Protein AF-A0A7W5B2L2-F1 (afdb_monomer_lite)

Secondary structure (DSSP, 8-state):
----TT--S--HHHHHHHHHHHHHTTS-HHHHHHHHHHHHHHHHHHHHHHHHHTT-HHHHHHHHHHHHHHHHHHHT-HHHHHHHHHHHHTT-

Radius of gyration: 14.41 Å; chains: 1; bounding box: 32×20×44 Å

Foldseek 3Di:
DDPPPDPPVDFLVNQLLVQLLVVVVPDDLVVSNVRSVVVSVVVLVVVLVVCVVVVNVVVNVVSVVSVVVVVVVCVVPVVVVSVVSVVVSVVD

Structure (mmCIF, N/CA/C/O backbone):
data_AF-A0A7W5B2L2-F1
#
_entry.id   AF-A0A7W5B2L2-F1
#
loop_
_atom_site.group_PDB
_atom_site.id
_atom_site.type_symbol
_atom_site.label_atom_id
_atom_site.label_alt_id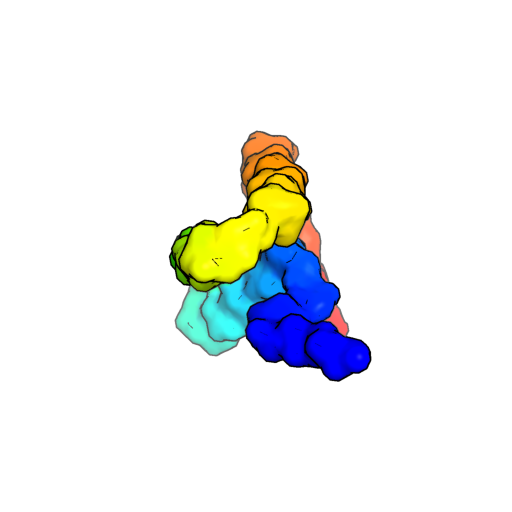
_atom_site.label_comp_id
_atom_site.label_asym_id
_atom_site.label_entity_id
_atom_site.label_seq_id
_atom_site.pdbx_PDB_ins_code
_atom_site.Cartn_x
_atom_site.Cartn_y
_atom_site.Cartn_z
_atom_site.occupancy
_atom_site.B_iso_or_equiv
_atom_site.auth_seq_id
_atom_site.auth_comp_id
_atom_site.auth_asym_id
_atom_site.auth_atom_id
_atom_site.pdbx_PDB_model_num
ATOM 1 N N . MET A 1 1 ? 0.442 1.753 30.793 1.00 32.59 1 MET A N 1
ATOM 2 C CA . MET A 1 1 ? 0.932 1.930 29.411 1.00 32.59 1 MET A CA 1
ATOM 3 C C . MET A 1 1 ? 0.745 0.609 28.699 1.00 32.59 1 MET A C 1
ATOM 5 O O . MET A 1 1 ? 1.424 -0.342 29.053 1.00 32.59 1 MET A O 1
ATOM 9 N N . VAL A 1 2 ? -0.217 0.521 27.785 1.00 30.80 2 VAL A N 1
ATOM 10 C CA . VAL A 1 2 ? -0.389 -0.662 26.936 1.00 30.80 2 VAL A CA 1
ATOM 11 C C . VAL A 1 2 ? 0.334 -0.337 25.637 1.00 30.80 2 VAL A C 1
ATOM 13 O O . VAL A 1 2 ? -0.097 0.538 24.893 1.00 30.80 2 VAL A O 1
ATOM 16 N N . THR A 1 3 ? 1.482 -0.963 25.404 1.00 34.47 3 THR A N 1
ATOM 17 C CA . THR A 1 3 ? 2.135 -0.927 24.094 1.00 34.47 3 THR A CA 1
ATOM 18 C C . THR A 1 3 ? 1.316 -1.809 23.167 1.00 34.47 3 THR A C 1
ATOM 20 O O . THR A 1 3 ? 1.385 -3.036 23.262 1.00 34.47 3 THR A O 1
ATOM 23 N N . ALA A 1 4 ? 0.496 -1.174 22.328 1.00 39.50 4 ALA A N 1
ATOM 24 C CA . ALA A 1 4 ? -0.246 -1.836 21.268 1.00 39.50 4 ALA A CA 1
ATOM 25 C C . ALA A 1 4 ? 0.765 -2.508 20.333 1.00 39.50 4 ALA A C 1
ATOM 27 O O . ALA A 1 4 ? 1.510 -1.862 19.598 1.00 39.50 4 ALA A O 1
ATOM 28 N N . THR A 1 5 ? 0.851 -3.821 20.454 1.00 48.88 5 THR A N 1
ATOM 29 C CA . THR A 1 5 ? 1.689 -4.684 19.638 1.00 48.88 5 THR A CA 1
ATOM 30 C C . THR A 1 5 ? 1.044 -4.762 18.258 1.00 48.88 5 THR A C 1
ATOM 32 O O . THR A 1 5 ? -0.079 -5.231 18.131 1.00 48.88 5 THR A O 1
ATOM 35 N N . GLY A 1 6 ? 1.740 -4.284 17.222 1.00 41.81 6 GLY A N 1
ATOM 36 C CA . GLY A 1 6 ? 1.446 -4.682 15.840 1.00 41.81 6 GLY A CA 1
ATOM 37 C C . GLY A 1 6 ? 1.097 -3.586 14.837 1.00 41.81 6 GLY A C 1
ATOM 38 O O . GLY A 1 6 ? 0.990 -3.900 13.658 1.00 41.81 6 GLY A O 1
ATOM 39 N N . ILE A 1 7 ? 0.987 -2.313 15.223 1.00 47.59 7 ILE A N 1
ATOM 40 C CA . ILE A 1 7 ? 1.085 -1.242 14.222 1.00 47.59 7 ILE A CA 1
ATOM 41 C C . ILE A 1 7 ? 2.581 -1.003 14.038 1.00 47.59 7 ILE A C 1
ATOM 43 O O . ILE A 1 7 ? 3.211 -0.348 14.867 1.00 47.59 7 ILE A O 1
ATOM 47 N N . THR A 1 8 ? 3.191 -1.549 12.981 1.00 55.88 8 THR A N 1
ATOM 48 C CA . THR A 1 8 ? 4.392 -0.883 12.467 1.00 55.88 8 THR A CA 1
ATOM 49 C C . THR A 1 8 ? 3.978 0.571 12.267 1.00 55.88 8 THR A C 1
ATOM 51 O O . THR A 1 8 ? 2.985 0.808 11.580 1.00 55.88 8 THR A O 1
ATOM 54 N N . ASN A 1 9 ? 4.685 1.534 12.877 1.00 70.06 9 ASN A N 1
ATOM 55 C CA . ASN A 1 9 ? 4.477 2.994 12.728 1.00 70.06 9 ASN A CA 1
ATOM 56 C C . ASN A 1 9 ? 4.587 3.492 11.266 1.00 70.06 9 ASN A C 1
ATOM 58 O O . ASN A 1 9 ? 4.709 4.681 11.002 1.00 70.06 9 ASN A O 1
ATOM 62 N N . GLU A 1 10 ? 4.586 2.558 10.334 1.00 82.62 10 GLU A N 1
ATOM 63 C CA . GLU A 1 10 ? 4.727 2.679 8.915 1.00 82.62 10 GLU A CA 1
ATOM 64 C C . GLU A 1 10 ? 3.347 2.915 8.301 1.00 82.62 10 GLU A C 1
ATOM 66 O O . GLU A 1 10 ? 2.426 2.098 8.421 1.00 82.62 10 GLU A O 1
ATOM 71 N N . THR A 1 11 ? 3.229 4.047 7.629 1.00 89.69 11 THR A N 1
ATOM 72 C CA . THR A 1 11 ? 2.094 4.421 6.792 1.00 89.69 11 THR A CA 1
ATOM 73 C C . THR A 1 11 ? 1.918 3.436 5.635 1.00 89.69 11 THR A C 1
ATOM 75 O O . THR A 1 11 ? 2.855 2.761 5.200 1.00 89.69 11 THR A O 1
ATOM 78 N N . ALA A 1 12 ? 0.717 3.375 5.065 1.00 91.56 12 ALA A N 1
ATOM 79 C CA . ALA A 1 12 ? 0.450 2.514 3.919 1.00 91.56 12 ALA A CA 1
ATOM 80 C C . ALA A 1 12 ? 1.363 2.829 2.710 1.00 91.56 12 ALA A C 1
ATOM 82 O O . ALA A 1 12 ? 1.688 1.920 1.948 1.00 91.56 12 ALA A O 1
ATOM 83 N N . ILE A 1 13 ? 1.829 4.079 2.548 1.00 91.38 13 ILE A N 1
ATOM 84 C CA . ILE A 1 13 ? 2.726 4.457 1.444 1.00 91.38 13 ILE A CA 1
ATOM 85 C C . ILE A 1 13 ? 4.146 3.935 1.669 1.00 91.38 13 ILE A C 1
ATOM 87 O O . ILE A 1 13 ? 4.784 3.477 0.726 1.00 91.38 13 ILE A O 1
ATOM 91 N N . GLU A 1 14 ? 4.633 3.943 2.907 1.00 92.56 14 GLU A N 1
ATOM 92 C CA . GLU A 1 14 ? 5.926 3.348 3.255 1.00 92.56 14 GLU A CA 1
ATOM 93 C C . GLU A 1 14 ? 5.888 1.825 3.067 1.00 92.56 14 GLU A C 1
ATOM 95 O O . GLU A 1 14 ? 6.769 1.263 2.415 1.00 92.56 14 GLU 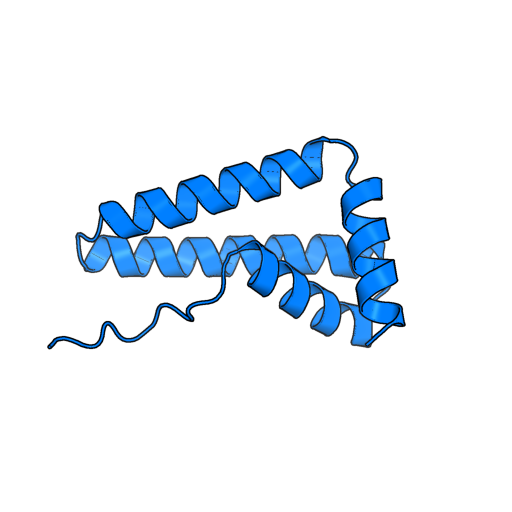A O 1
ATOM 100 N N . ARG A 1 15 ? 4.797 1.170 3.491 1.00 94.25 15 ARG A N 1
ATOM 101 C CA . ARG A 1 15 ? 4.588 -0.268 3.245 1.00 94.25 15 ARG A CA 1
ATOM 102 C C . ARG A 1 15 ? 4.559 -0.588 1.754 1.00 94.25 15 ARG A C 1
ATOM 104 O O . ARG A 1 15 ? 5.183 -1.555 1.321 1.00 94.25 15 ARG A O 1
ATOM 111 N N . PHE A 1 16 ? 3.858 0.228 0.965 1.00 94.19 16 PHE A N 1
ATOM 112 C CA . PHE A 1 16 ? 3.793 0.075 -0.487 1.00 94.19 16 PHE A CA 1
ATOM 113 C C . PHE A 1 16 ? 5.178 0.169 -1.131 1.00 94.19 16 PHE A C 1
ATOM 115 O O . PHE A 1 16 ? 5.530 -0.690 -1.937 1.00 94.19 16 PHE A O 1
ATOM 122 N N . LYS A 1 17 ? 5.978 1.169 -0.737 1.00 93.69 17 LYS A N 1
ATOM 123 C CA . LYS A 1 17 ? 7.367 1.331 -1.192 1.00 93.69 17 LYS A CA 1
ATOM 124 C C . LYS A 1 17 ? 8.209 0.108 -0.864 1.00 93.69 17 LYS A C 1
ATOM 126 O O . LYS A 1 17 ? 8.829 -0.450 -1.761 1.00 93.69 17 LYS A O 1
ATOM 131 N N . ARG A 1 18 ? 8.160 -0.368 0.381 1.00 94.81 18 ARG A N 1
ATOM 132 C CA . ARG A 1 18 ? 8.908 -1.561 0.788 1.00 94.81 18 ARG A CA 1
ATOM 133 C C . ARG A 1 18 ? 8.525 -2.787 -0.040 1.00 94.81 18 ARG A C 1
ATOM 135 O O . ARG A 1 18 ? 9.406 -3.502 -0.509 1.00 94.81 18 ARG A O 1
ATOM 142 N N . PHE A 1 19 ? 7.229 -3.044 -0.238 1.00 95.88 19 PHE A N 1
ATOM 143 C CA . PHE A 1 19 ? 6.793 -4.157 -1.088 1.00 95.88 19 PHE A CA 1
ATOM 144 C C . PHE A 1 19 ? 7.269 -3.979 -2.529 1.00 95.88 19 PHE A C 1
ATOM 146 O O . PHE A 1 19 ? 7.744 -4.930 -3.146 1.00 95.88 19 PHE A O 1
ATOM 153 N N . TYR A 1 20 ? 7.192 -2.760 -3.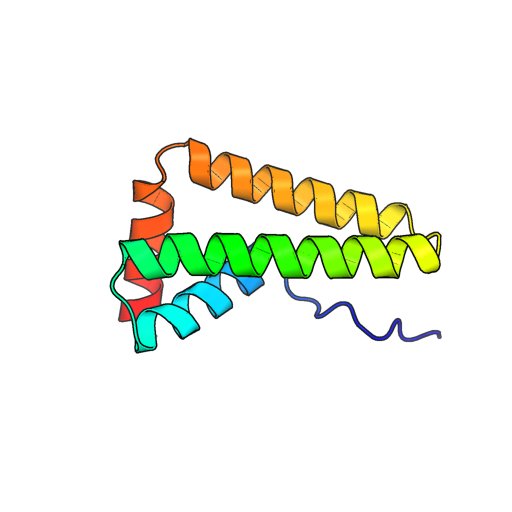057 1.00 95.38 20 TYR A N 1
ATOM 154 C CA . TYR A 1 20 ? 7.676 -2.451 -4.392 1.00 95.38 20 TYR A CA 1
ATOM 155 C C . TYR A 1 20 ? 9.166 -2.756 -4.553 1.00 95.38 20 TYR A C 1
ATOM 157 O O . TYR A 1 20 ? 9.530 -3.480 -5.475 1.00 95.38 20 TYR A O 1
ATOM 165 N N . GLU A 1 21 ? 10.015 -2.286 -3.641 1.00 95.62 21 GLU A N 1
ATOM 166 C CA . GLU A 1 21 ? 11.459 -2.551 -3.648 1.00 95.62 21 GLU A CA 1
ATOM 167 C C . GLU A 1 21 ? 11.767 -4.055 -3.585 1.00 95.62 21 GLU A C 1
ATOM 169 O O . GLU A 1 21 ? 12.597 -4.556 -4.349 1.00 95.62 21 GLU A O 1
ATOM 174 N N . GLN A 1 22 ? 11.046 -4.798 -2.737 1.00 95.50 22 GLN A N 1
ATOM 175 C CA . GLN A 1 22 ? 11.176 -6.254 -2.627 1.00 95.50 22 GLN A CA 1
ATOM 176 C C . GLN A 1 22 ? 10.841 -6.963 -3.944 1.00 95.50 22 GLN A C 1
ATOM 178 O O . GLN A 1 22 ? 11.598 -7.824 -4.395 1.00 95.50 22 GLN A O 1
ATOM 183 N N . TYR A 1 23 ? 9.738 -6.593 -4.600 1.00 96.69 23 TYR A N 1
ATOM 184 C CA . TYR A 1 23 ? 9.388 -7.179 -5.894 1.00 96.69 23 TYR A CA 1
ATOM 185 C C . TYR A 1 23 ? 10.327 -6.720 -7.013 1.00 96.69 23 TYR A C 1
ATOM 187 O O . TYR A 1 23 ? 10.676 -7.530 -7.876 1.00 96.69 23 TYR A O 1
ATOM 195 N N . ARG A 1 24 ? 10.823 -5.477 -6.978 1.00 95.56 24 ARG A N 1
ATOM 196 C CA . ARG A 1 24 ? 11.768 -4.963 -7.982 1.00 95.56 24 ARG A CA 1
ATOM 197 C C . ARG A 1 24 ? 13.093 -5.698 -8.009 1.00 95.56 24 ARG A C 1
ATOM 199 O O . ARG A 1 24 ? 13.705 -5.743 -9.074 1.00 95.56 24 ARG A O 1
ATOM 206 N N . ALA A 1 25 ? 13.484 -6.330 -6.904 1.00 93.69 25 ALA A N 1
ATOM 207 C CA . ALA A 1 25 ? 14.658 -7.194 -6.849 1.00 93.69 25 ALA A CA 1
ATOM 208 C C . ALA A 1 25 ? 14.553 -8.439 -7.755 1.00 93.69 25 ALA A C 1
ATOM 210 O O . ALA A 1 25 ? 15.573 -9.035 -8.091 1.00 93.69 25 ALA A O 1
ATOM 211 N N . THR A 1 26 ? 13.341 -8.850 -8.151 1.00 94.50 26 THR A N 1
ATOM 212 C CA . THR A 1 26 ? 13.108 -10.103 -8.901 1.00 94.50 26 THR A CA 1
ATOM 213 C C . THR A 1 26 ? 12.210 -9.949 -10.129 1.00 94.50 26 THR A C 1
ATOM 215 O O . THR A 1 26 ? 12.135 -10.860 -10.951 1.00 94.50 26 THR A O 1
ATOM 218 N N . SER A 1 27 ? 11.524 -8.813 -10.275 1.00 95.06 27 SER A N 1
ATOM 219 C CA . SER A 1 27 ? 10.493 -8.580 -11.288 1.00 95.06 27 SER A CA 1
ATOM 220 C C . SER A 1 27 ? 10.676 -7.236 -12.000 1.00 95.06 27 SER A C 1
ATOM 222 O O . SER A 1 27 ? 11.336 -6.315 -11.513 1.00 95.06 27 SER A O 1
ATOM 224 N N . ASN A 1 28 ? 10.062 -7.102 -13.180 1.00 95.38 28 ASN A N 1
ATOM 225 C CA . ASN A 1 28 ? 10.043 -5.835 -13.913 1.00 95.38 28 ASN A CA 1
ATOM 226 C C . ASN A 1 28 ? 9.149 -4.783 -13.220 1.00 95.38 28 ASN A C 1
ATOM 228 O O . ASN A 1 28 ? 8.414 -5.092 -12.281 1.00 95.38 28 ASN A O 1
ATOM 232 N N . VAL A 1 29 ? 9.219 -3.534 -13.691 1.00 93.06 29 VAL A N 1
ATOM 233 C CA . VAL A 1 29 ? 8.513 -2.376 -13.108 1.00 93.06 29 VAL A CA 1
ATOM 234 C C . VAL A 1 29 ? 7.004 -2.608 -12.992 1.00 93.06 29 VAL A C 1
ATOM 236 O O . VAL A 1 29 ? 6.421 -2.338 -11.943 1.00 93.06 29 VAL A O 1
ATOM 239 N N . GLU A 1 30 ? 6.378 -3.118 -14.055 1.00 92.56 30 GLU A N 1
ATOM 240 C CA . GLU A 1 30 ? 4.929 -3.334 -14.110 1.00 92.56 30 GLU A CA 1
ATOM 241 C C . GLU A 1 30 ? 4.491 -4.395 -13.103 1.00 92.56 30 GLU A C 1
ATOM 243 O O . GLU A 1 30 ? 3.656 -4.130 -12.239 1.00 92.56 30 GLU A O 1
ATOM 248 N N . ALA A 1 31 ? 5.115 -5.572 -13.177 1.00 95.12 31 ALA A N 1
ATOM 249 C CA . ALA A 1 31 ? 4.818 -6.688 -12.293 1.00 95.12 31 ALA A CA 1
ATOM 250 C C . ALA A 1 31 ? 5.059 -6.307 -10.828 1.00 95.12 31 ALA A C 1
ATOM 252 O O . ALA A 1 31 ? 4.236 -6.602 -9.971 1.00 95.12 31 ALA A O 1
ATOM 253 N N . SER A 1 32 ? 6.139 -5.579 -10.540 1.00 95.81 32 SER A N 1
ATOM 254 C CA . SER A 1 32 ? 6.448 -5.150 -9.172 1.00 95.81 32 SER A CA 1
ATOM 255 C C . SER A 1 32 ? 5.416 -4.178 -8.619 1.00 95.81 32 SER A C 1
ATOM 257 O O . SER A 1 32 ? 5.047 -4.280 -7.455 1.00 95.81 32 SER A O 1
ATOM 259 N N . PHE A 1 33 ? 4.916 -3.256 -9.443 1.00 93.56 33 PHE A N 1
ATOM 260 C CA . PHE A 1 33 ? 3.876 -2.317 -9.029 1.00 93.56 33 PHE A CA 1
ATOM 261 C C . PHE A 1 33 ? 2.552 -3.028 -8.727 1.00 93.56 33 PHE A C 1
ATOM 263 O O . PHE A 1 33 ? 1.923 -2.758 -7.702 1.00 93.56 33 PHE A O 1
ATOM 270 N N . VAL A 1 34 ? 2.137 -3.952 -9.601 1.00 94.00 34 VAL A N 1
ATOM 271 C CA . VAL A 1 34 ? 0.916 -4.749 -9.408 1.00 94.00 34 VAL A CA 1
ATOM 272 C C . VAL A 1 34 ? 1.038 -5.616 -8.155 1.00 94.00 34 VAL A C 1
ATOM 274 O O . VAL A 1 34 ? 0.188 -5.515 -7.272 1.00 94.00 34 VAL A O 1
ATOM 277 N N . ASN A 1 35 ? 2.130 -6.371 -8.027 1.00 96.06 35 ASN A N 1
ATOM 278 C CA . ASN A 1 35 ? 2.361 -7.264 -6.893 1.00 96.06 35 ASN A CA 1
ATOM 279 C C . ASN A 1 35 ? 2.451 -6.495 -5.568 1.00 96.06 35 ASN A C 1
ATOM 281 O O . ASN A 1 35 ? 1.860 -6.905 -4.574 1.00 96.06 35 ASN A O 1
ATOM 285 N N . ALA A 1 36 ? 3.127 -5.341 -5.544 1.00 95.25 36 ALA A N 1
ATOM 286 C CA . ALA A 1 36 ? 3.210 -4.506 -4.346 1.00 95.25 36 ALA A CA 1
ATOM 287 C C . ALA A 1 36 ? 1.842 -3.976 -3.905 1.00 95.25 36 ALA A C 1
ATOM 289 O O . ALA A 1 36 ? 1.573 -3.866 -2.709 1.00 95.25 36 ALA A O 1
ATOM 290 N N . LYS A 1 37 ? 0.964 -3.659 -4.862 1.00 93.44 37 LYS A N 1
ATOM 291 C CA . LYS A 1 37 ? -0.391 -3.175 -4.579 1.00 93.44 37 LYS A CA 1
ATOM 292 C C . LYS A 1 37 ? -1.253 -4.294 -3.999 1.00 93.44 37 LYS A C 1
ATOM 294 O O . LYS A 1 37 ? -1.999 -4.054 -3.054 1.00 93.44 37 LYS A O 1
ATOM 299 N N . GLU A 1 38 ? -1.148 -5.498 -4.554 1.00 95.00 38 GLU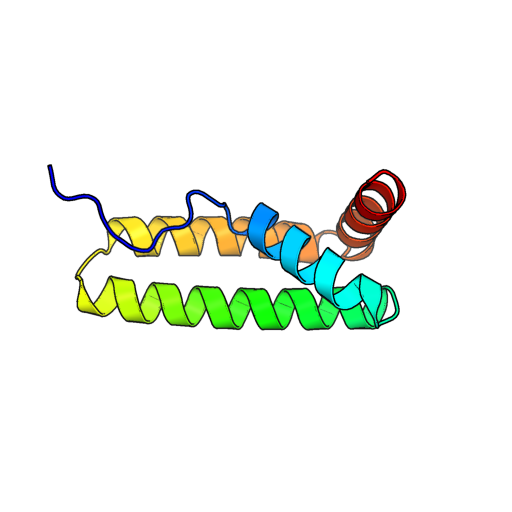 A N 1
ATOM 300 C CA . GLU A 1 38 ? -1.853 -6.680 -4.050 1.00 95.00 38 GLU A CA 1
ATOM 301 C C . GLU A 1 38 ? -1.371 -7.068 -2.648 1.00 95.00 38 GLU A C 1
ATOM 303 O O . GLU A 1 38 ? -2.195 -7.261 -1.756 1.00 95.00 38 GLU A O 1
ATOM 308 N N . ALA A 1 39 ? -0.053 -7.080 -2.423 1.00 96.19 39 ALA A N 1
ATOM 309 C CA . ALA A 1 39 ? 0.537 -7.320 -1.108 1.00 96.19 39 ALA A CA 1
ATOM 310 C C . ALA A 1 39 ? 0.075 -6.280 -0.077 1.00 96.19 39 ALA A C 1
ATOM 312 O O . ALA A 1 39 ? -0.344 -6.646 1.020 1.00 96.19 39 ALA A O 1
ATOM 313 N N . LEU A 1 40 ? 0.072 -4.993 -0.446 1.00 94.88 40 LEU A N 1
ATOM 314 C CA . LEU A 1 40 ? -0.443 -3.931 0.415 1.00 94.88 40 LEU A CA 1
ATOM 315 C C . LEU A 1 40 ? -1.904 -4.180 0.793 1.00 94.88 40 LEU A C 1
ATOM 317 O O . LEU A 1 40 ? -2.235 -4.130 1.974 1.00 94.88 40 LEU A O 1
ATOM 321 N N . LEU A 1 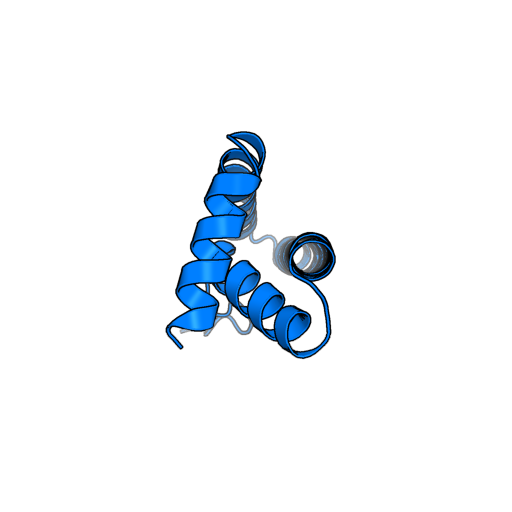41 ? -2.770 -4.453 -0.185 1.00 94.50 41 LEU A N 1
ATOM 322 C CA . LEU A 1 41 ? -4.191 -4.672 0.071 1.00 94.50 41 LEU A CA 1
ATOM 323 C C . LEU A 1 41 ? -4.415 -5.846 1.033 1.00 94.50 41 LEU A C 1
ATOM 325 O O . LEU A 1 41 ? -5.184 -5.707 1.981 1.00 94.50 41 LEU A O 1
ATOM 329 N N . LEU A 1 42 ? -3.711 -6.962 0.824 1.00 96.12 42 LEU A N 1
ATOM 330 C CA . LEU A 1 42 ? -3.774 -8.128 1.708 1.00 96.12 42 LEU A CA 1
ATOM 331 C C . LEU A 1 42 ? -3.362 -7.770 3.140 1.00 96.12 42 LEU A C 1
ATOM 333 O O . LEU A 1 42 ? -4.115 -8.038 4.074 1.00 96.12 42 LEU A O 1
ATOM 337 N N . THR A 1 43 ? -2.230 -7.086 3.318 1.00 94.75 43 THR A N 1
ATOM 338 C CA . THR A 1 43 ? -1.773 -6.656 4.648 1.00 94.75 43 THR A CA 1
ATOM 339 C C . THR A 1 43 ? -2.765 -5.704 5.324 1.00 94.75 43 THR A C 1
ATOM 341 O O . THR A 1 43 ? -3.013 -5.821 6.522 1.00 94.75 43 THR A O 1
ATOM 344 N N . LEU A 1 44 ? -3.371 -4.769 4.584 1.00 94.06 44 LEU A N 1
ATOM 345 C CA . LEU A 1 44 ? -4.375 -3.863 5.153 1.00 94.06 44 LEU A CA 1
ATOM 346 C C . LEU A 1 44 ? -5.659 -4.607 5.552 1.00 94.06 44 LEU A C 1
ATOM 348 O O . LEU A 1 44 ? -6.263 -4.268 6.569 1.00 94.06 44 LEU A O 1
ATOM 352 N N . MET A 1 45 ? -6.072 -5.631 4.797 1.00 95.25 45 MET A N 1
ATOM 353 C CA . MET A 1 45 ? -7.207 -6.486 5.165 1.00 95.25 45 MET A CA 1
ATOM 354 C C . MET A 1 45 ? -6.936 -7.267 6.456 1.00 95.25 45 MET A C 1
ATOM 356 O O . MET A 1 45 ? -7.812 -7.338 7.320 1.00 95.25 45 MET A O 1
ATOM 360 N N . GLU A 1 46 ? -5.730 -7.816 6.609 1.00 95.31 46 GLU A N 1
ATOM 361 C CA . GLU A 1 46 ? -5.301 -8.500 7.835 1.00 95.31 46 GLU A CA 1
ATOM 362 C C . GLU A 1 46 ? -5.298 -7.549 9.039 1.00 95.31 46 GLU A C 1
ATOM 364 O O . GLU A 1 46 ? -5.834 -7.889 10.098 1.00 95.31 46 GLU A O 1
ATOM 369 N N . ASP A 1 47 ? -4.784 -6.327 8.868 1.00 93.12 47 ASP A N 1
ATOM 370 C CA . ASP A 1 47 ? -4.814 -5.306 9.916 1.00 93.12 47 ASP A CA 1
ATOM 371 C C . ASP A 1 47 ? -6.237 -4.917 10.312 1.00 93.12 47 ASP A C 1
ATOM 373 O O . ASP A 1 47 ? -6.543 -4.849 11.501 1.00 93.12 47 ASP A O 1
ATOM 377 N N . ILE A 1 48 ? -7.123 -4.687 9.341 1.00 94.62 48 ILE A N 1
ATOM 378 C CA . ILE A 1 48 ? -8.528 -4.368 9.620 1.00 94.62 48 ILE A CA 1
ATOM 379 C C . ILE A 1 48 ? -9.194 -5.526 10.365 1.00 94.62 48 ILE A C 1
ATOM 381 O O . ILE A 1 48 ? -9.903 -5.283 11.340 1.00 94.62 48 ILE A O 1
ATOM 385 N N . SER A 1 49 ? -8.944 -6.774 9.956 1.00 95.88 49 SER A N 1
ATOM 386 C CA . SER A 1 49 ? -9.485 -7.956 10.633 1.00 95.88 49 SER A CA 1
ATOM 387 C C . SER A 1 49 ? -9.031 -8.029 12.091 1.00 95.88 49 SER A C 1
ATOM 389 O O . SER A 1 49 ? -9.849 -8.264 12.979 1.00 95.88 49 SER A O 1
ATOM 391 N N . ARG A 1 50 ? -7.741 -7.800 12.358 1.00 95.31 50 ARG A N 1
ATOM 392 C CA . ARG A 1 50 ? -7.196 -7.775 13.720 1.00 95.31 50 ARG A CA 1
ATOM 393 C C . ARG A 1 50 ? -7.789 -6.627 14.542 1.00 95.31 50 ARG A C 1
ATOM 395 O O . ARG A 1 50 ? -8.280 -6.850 15.640 1.00 95.31 50 ARG A O 1
ATOM 402 N N . LEU A 1 51 ? -7.811 -5.411 14.000 1.00 93.94 51 LEU A N 1
ATOM 403 C CA . LEU A 1 51 ? -8.354 -4.237 14.691 1.00 93.94 51 LEU A CA 1
ATOM 404 C C . LEU A 1 51 ? -9.858 -4.351 14.962 1.00 93.94 51 LEU A C 1
ATOM 406 O O . LEU A 1 51 ? -10.339 -3.806 15.953 1.00 93.94 51 LEU A O 1
ATOM 410 N N . ALA A 1 52 ? -10.600 -5.058 14.106 1.00 96.00 52 ALA A N 1
ATOM 411 C CA . ALA A 1 52 ? -12.012 -5.346 14.325 1.00 96.00 52 ALA A CA 1
ATOM 412 C C . ALA A 1 52 ? -12.221 -6.284 15.522 1.00 96.00 52 ALA A C 1
ATOM 414 O O . ALA A 1 52 ? -13.155 -6.079 16.286 1.00 96.00 52 ALA A O 1
ATOM 415 N N . GLN A 1 53 ? -11.334 -7.265 15.730 1.00 97.12 53 GLN A N 1
ATOM 416 C CA . GLN A 1 53 ? -11.353 -8.118 16.929 1.00 97.12 53 GLN A CA 1
ATOM 417 C C . GLN A 1 53 ? -11.009 -7.340 18.210 1.00 97.12 53 GLN A C 1
ATOM 419 O O . GLN A 1 53 ? -11.393 -7.752 19.300 1.00 97.12 53 GLN A O 1
ATOM 424 N N . GLU A 1 54 ? -10.294 -6.222 18.080 1.00 96.31 54 GLU A N 1
ATOM 425 C CA . GLU A 1 54 ? -9.927 -5.315 19.174 1.00 96.31 54 GLU A CA 1
ATOM 426 C C . GLU A 1 54 ? -10.962 -4.188 19.402 1.00 96.31 54 GLU A C 1
ATOM 428 O O . GLU A 1 54 ? -10.714 -3.296 20.213 1.00 96.31 54 GLU A O 1
ATOM 433 N N . ASP A 1 55 ? -12.080 -4.167 18.659 1.00 96.56 55 ASP A N 1
ATOM 434 C CA . ASP A 1 55 ? -13.066 -3.069 18.630 1.00 96.56 55 ASP A CA 1
ATOM 435 C C . ASP A 1 55 ? -12.447 -1.675 18.358 1.00 96.56 55 ASP A C 1
ATOM 437 O O . ASP A 1 55 ? -13.006 -0.618 18.681 1.00 96.56 55 ASP A O 1
ATOM 441 N N . ASN A 1 56 ? -11.279 -1.633 17.709 1.00 94.88 56 ASN A N 1
ATOM 442 C CA . ASN A 1 56 ? -10.494 -0.417 17.517 1.00 94.88 56 ASN A CA 1
ATOM 443 C C . ASN A 1 56 ? -10.914 0.346 16.251 1.00 94.88 56 ASN A C 1
ATOM 445 O O . ASN A 1 56 ? -10.180 0.485 15.268 1.00 94.88 56 ASN A O 1
ATOM 449 N N . THR A 1 57 ? -12.133 0.879 16.284 1.00 94.25 57 THR A N 1
ATOM 450 C CA . THR A 1 57 ? -12.734 1.604 15.152 1.00 94.25 57 THR A CA 1
ATOM 451 C C . THR A 1 57 ? -11.950 2.850 14.729 1.00 94.25 57 THR A C 1
ATOM 453 O O . THR A 1 57 ? -11.976 3.217 13.553 1.00 94.25 57 THR A O 1
ATOM 456 N N . ALA A 1 58 ? -11.226 3.494 15.649 1.00 94.25 58 ALA A N 1
ATOM 457 C CA . ALA A 1 58 ? -10.390 4.652 15.342 1.00 94.25 58 ALA A CA 1
ATOM 458 C C . ALA A 1 58 ? -9.217 4.271 14.427 1.00 94.25 58 ALA A C 1
ATOM 460 O O . ALA A 1 58 ? -8.995 4.924 13.408 1.00 94.25 58 ALA A O 1
ATOM 461 N N . ALA A 1 59 ? -8.514 3.180 14.738 1.00 91.50 59 ALA A N 1
ATOM 462 C CA . ALA A 1 59 ? -7.421 2.690 13.905 1.00 91.50 59 ALA A CA 1
ATOM 463 C C . ALA A 1 59 ? -7.911 2.200 12.532 1.00 91.50 59 ALA A C 1
ATOM 465 O O . ALA A 1 59 ? -7.269 2.480 11.520 1.00 91.50 59 ALA A O 1
ATOM 466 N N . ILE A 1 60 ? -9.082 1.552 12.472 1.00 93.38 60 ILE A N 1
ATOM 467 C CA . ILE A 1 60 ? -9.700 1.133 11.201 1.00 93.38 60 ILE A CA 1
ATOM 468 C C . ILE A 1 60 ? -9.974 2.344 10.298 1.00 93.38 60 ILE A C 1
ATOM 470 O O . ILE A 1 60 ? -9.673 2.305 9.102 1.00 93.38 60 ILE A O 1
ATOM 474 N N . ARG A 1 61 ? -10.498 3.448 10.854 1.00 94.56 61 ARG A N 1
ATOM 475 C CA . ARG A 1 61 ? -10.704 4.695 10.094 1.00 94.56 61 ARG A CA 1
ATOM 476 C C . ARG A 1 61 ? -9.389 5.254 9.558 1.00 94.56 61 ARG A C 1
ATOM 478 O O . ARG A 1 61 ? -9.345 5.658 8.401 1.00 94.56 61 ARG A O 1
ATOM 485 N N . THR A 1 62 ? -8.329 5.239 10.365 1.00 93.19 62 THR A N 1
ATOM 486 C CA . THR A 1 62 ? -6.998 5.693 9.940 1.00 93.19 62 THR A CA 1
ATOM 487 C C . THR A 1 62 ? -6.469 4.871 8.767 1.00 93.19 62 THR A C 1
ATOM 489 O O . THR A 1 62 ? -6.031 5.449 7.776 1.00 93.19 62 THR A O 1
ATOM 492 N N . ILE A 1 63 ? -6.550 3.539 8.835 1.00 92.94 63 ILE A N 1
ATOM 493 C CA . ILE A 1 63 ? -6.120 2.663 7.734 1.00 92.94 63 ILE A CA 1
ATOM 494 C C . ILE A 1 63 ? -6.937 2.927 6.467 1.00 92.94 63 ILE A C 1
ATOM 496 O O . ILE A 1 63 ? -6.373 3.037 5.380 1.00 92.94 63 ILE A O 1
ATOM 500 N N . THR A 1 64 ? -8.255 3.071 6.607 1.00 92.88 64 THR A N 1
ATOM 501 C CA . THR A 1 64 ? -9.150 3.329 5.470 1.00 92.88 64 THR A CA 1
ATOM 502 C C . THR A 1 64 ? -8.803 4.656 4.787 1.00 92.88 64 THR A C 1
ATOM 504 O O . THR A 1 64 ? -8.687 4.702 3.567 1.00 92.88 64 THR A O 1
ATOM 507 N N . ALA A 1 65 ? -8.538 5.712 5.563 1.00 93.19 65 ALA A N 1
ATOM 508 C CA . ALA A 1 65 ? -8.131 7.010 5.026 1.00 93.19 65 ALA A CA 1
ATOM 509 C C . ALA A 1 65 ? -6.790 6.943 4.270 1.00 93.19 65 ALA A C 1
ATOM 511 O O . ALA A 1 65 ? -6.659 7.523 3.194 1.00 93.19 65 ALA A O 1
ATOM 512 N N . GLN A 1 66 ? -5.809 6.200 4.795 1.00 92.50 66 GLN A N 1
ATOM 513 C CA . GLN A 1 66 ? -4.528 5.994 4.107 1.00 92.50 66 GLN A CA 1
ATOM 514 C C . GLN A 1 66 ? -4.690 5.194 2.807 1.00 92.50 66 GLN A C 1
ATOM 516 O O . GLN A 1 66 ? -4.024 5.477 1.811 1.00 92.50 66 GLN A O 1
ATOM 521 N N . TRP A 1 67 ? -5.577 4.195 2.799 1.00 92.06 67 TRP A N 1
ATOM 522 C CA . TRP A 1 67 ? -5.896 3.448 1.585 1.00 92.06 67 TRP A CA 1
ATOM 523 C C . TRP A 1 67 ? -6.519 4.345 0.514 1.00 92.06 67 TRP A C 1
ATOM 525 O O . TRP A 1 67 ? -6.106 4.280 -0.645 1.00 92.06 67 TRP A O 1
ATOM 535 N N . ASP A 1 68 ? -7.466 5.204 0.889 1.00 91.62 68 ASP A N 1
ATOM 536 C CA . ASP A 1 68 ? -8.104 6.134 -0.044 1.00 91.62 68 ASP A CA 1
ATOM 537 C C . ASP A 1 68 ? -7.093 7.116 -0.653 1.00 91.62 68 ASP A C 1
ATOM 539 O O . ASP A 1 68 ? -7.122 7.354 -1.862 1.00 91.62 68 ASP A O 1
ATOM 543 N N . GLU A 1 69 ? -6.147 7.622 0.145 1.00 89.06 69 GLU A N 1
ATOM 544 C CA . GLU A 1 69 ? -5.061 8.485 -0.333 1.00 89.06 69 GLU A CA 1
ATOM 545 C C . GLU A 1 69 ? -4.193 7.778 -1.387 1.00 89.06 69 GLU A C 1
ATOM 547 O O . GLU A 1 69 ? -3.951 8.309 -2.474 1.00 89.06 69 GLU A O 1
ATOM 552 N N . ILE A 1 70 ? -3.765 6.545 -1.112 1.00 87.62 70 ILE A N 1
ATOM 553 C CA . ILE A 1 70 ? -2.949 5.764 -2.051 1.00 87.62 70 ILE A CA 1
ATOM 554 C C . ILE A 1 70 ? -3.731 5.409 -3.306 1.00 87.62 70 ILE A C 1
ATOM 556 O O . ILE A 1 70 ? -3.216 5.545 -4.418 1.00 87.62 70 ILE A O 1
ATOM 560 N N . ARG A 1 71 ? -4.985 4.989 -3.150 1.00 87.38 71 ARG A N 1
ATOM 561 C CA . ARG A 1 71 ? -5.866 4.691 -4.275 1.00 87.38 71 ARG A CA 1
ATOM 562 C C . ARG A 1 71 ? -6.030 5.915 -5.172 1.00 87.38 71 ARG A C 1
ATOM 564 O O . ARG A 1 71 ? -5.989 5.772 -6.393 1.00 87.38 71 ARG A O 1
ATOM 571 N N . PHE A 1 72 ? -6.174 7.102 -4.589 1.00 86.94 72 PHE A N 1
ATOM 572 C CA . PHE A 1 72 ? -6.240 8.351 -5.338 1.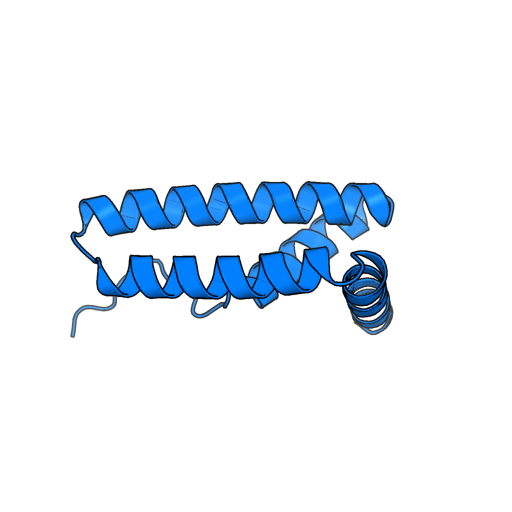00 86.94 72 PHE A CA 1
ATOM 573 C C . PHE A 1 72 ? -4.931 8.631 -6.094 1.00 86.94 72 PHE A C 1
ATOM 575 O O . PHE A 1 72 ? -4.967 8.916 -7.293 1.00 86.94 72 PHE A O 1
ATOM 582 N N . MET A 1 73 ? -3.772 8.454 -5.446 1.00 84.12 73 MET A N 1
ATOM 583 C CA . MET A 1 73 ? -2.460 8.590 -6.100 1.00 84.12 73 MET A CA 1
ATOM 584 C C . MET A 1 73 ? -2.265 7.611 -7.270 1.00 84.12 73 MET A C 1
ATOM 586 O O . MET A 1 73 ? -1.637 7.967 -8.262 1.00 84.12 73 MET A O 1
ATOM 590 N N . MET A 1 74 ? -2.814 6.396 -7.185 1.00 82.81 74 MET A N 1
ATOM 591 C CA . MET A 1 74 ? -2.780 5.407 -8.273 1.00 82.81 74 MET A CA 1
ATOM 592 C C . MET A 1 74 ? -3.713 5.782 -9.438 1.00 82.81 74 MET A C 1
ATOM 594 O O . MET A 1 74 ? -3.400 5.543 -10.602 1.00 82.81 74 MET A O 1
ATOM 598 N N . GLN A 1 75 ? -4.871 6.387 -9.158 1.00 77.12 75 GLN A N 1
ATOM 599 C CA . GLN A 1 75 ? -5.839 6.769 -10.194 1.00 77.12 75 GLN A CA 1
ATOM 600 C C . GLN A 1 75 ? -5.399 7.984 -11.023 1.00 77.12 75 GLN A C 1
ATOM 602 O O . GLN A 1 75 ? -5.749 8.066 -12.199 1.00 77.12 75 GLN A O 1
ATOM 607 N N . GLY A 1 76 ? -4.613 8.901 -10.449 1.00 59.44 76 GLY A N 1
ATOM 608 C CA . GLY A 1 76 ? -4.168 10.159 -11.070 1.00 59.44 76 GLY A CA 1
ATOM 609 C C . GLY A 1 76 ? -3.135 10.040 -12.201 1.00 59.44 76 GLY A C 1
ATOM 610 O O . GLY A 1 76 ? -2.419 11.000 -12.456 1.00 59.44 76 GLY A O 1
ATOM 611 N N . SER A 1 77 ? -3.085 8.900 -12.898 1.00 60.62 77 SER A N 1
ATOM 612 C CA . SER A 1 77 ? -1.985 8.379 -13.723 1.00 60.62 77 SER A CA 1
ATOM 613 C C . SER A 1 77 ? -1.033 7.515 -12.898 1.00 60.62 77 SER A C 1
ATOM 615 O O . SER A 1 77 ? -0.082 8.010 -12.291 1.00 60.62 77 SER A O 1
ATOM 617 N N . ASN A 1 78 ? -1.287 6.198 -12.894 1.00 63.56 78 ASN A N 1
ATOM 618 C CA . ASN A 1 78 ? -0.405 5.174 -12.315 1.00 63.56 78 ASN A CA 1
ATOM 619 C C . ASN A 1 78 ? 1.074 5.411 -12.671 1.00 63.56 78 ASN A C 1
ATOM 621 O O . ASN A 1 78 ? 1.955 5.078 -11.878 1.00 63.56 78 ASN A O 1
ATOM 625 N N . ASP A 1 79 ? 1.337 6.010 -13.834 1.00 74.62 79 ASP A N 1
ATOM 626 C CA . ASP A 1 79 ? 2.670 6.324 -14.330 1.00 74.62 79 ASP A CA 1
ATOM 627 C C . ASP A 1 79 ? 3.422 7.295 -13.415 1.00 74.62 79 ASP A C 1
ATOM 629 O O . ASP A 1 79 ? 4.587 7.055 -13.130 1.00 74.62 79 ASP A O 1
ATOM 633 N N . ALA A 1 80 ? 2.778 8.318 -12.844 1.00 84.06 80 ALA A N 1
ATOM 634 C CA . ALA A 1 80 ? 3.470 9.295 -11.998 1.00 84.06 80 ALA A CA 1
ATOM 635 C C . ALA A 1 80 ? 3.965 8.685 -10.674 1.00 84.06 80 ALA A C 1
ATOM 637 O O . ALA A 1 80 ? 5.095 8.935 -10.240 1.00 84.06 80 ALA A O 1
ATOM 638 N N . LEU A 1 81 ? 3.132 7.861 -10.027 1.00 86.69 81 LEU A N 1
ATOM 639 C CA . LEU A 1 81 ? 3.524 7.147 -8.810 1.00 86.69 81 LEU A CA 1
ATOM 640 C C . LEU A 1 81 ? 4.575 6.077 -9.122 1.00 86.69 81 LEU A C 1
ATOM 642 O O . LEU A 1 81 ? 5.568 5.971 -8.408 1.00 86.69 81 LEU A O 1
ATOM 646 N N . LYS A 1 82 ? 4.393 5.322 -10.209 1.00 89.56 82 LYS A N 1
ATOM 647 C CA . LYS A 1 82 ? 5.345 4.302 -10.662 1.00 89.56 82 LYS A CA 1
ATOM 648 C C . LYS A 1 82 ? 6.706 4.912 -11.014 1.00 89.56 82 LYS A C 1
ATOM 650 O O . LYS A 1 82 ? 7.727 4.402 -10.569 1.00 89.56 82 LYS A O 1
ATOM 655 N N . GLU A 1 83 ? 6.737 6.036 -11.724 1.00 89.81 83 GLU A N 1
ATOM 656 C CA . GLU A 1 83 ? 7.957 6.796 -12.019 1.00 89.81 83 GLU A CA 1
ATOM 657 C C . GLU A 1 83 ? 8.635 7.310 -10.752 1.00 89.81 83 GLU A C 1
ATOM 659 O O . GLU A 1 83 ? 9.860 7.260 -10.639 1.00 89.81 83 GLU A O 1
ATOM 664 N N . ARG A 1 84 ? 7.856 7.814 -9.787 1.00 89.94 84 ARG A N 1
ATOM 665 C CA . ARG A 1 84 ? 8.400 8.242 -8.497 1.00 89.94 84 ARG A CA 1
ATOM 666 C C . ARG A 1 84 ? 9.075 7.077 -7.779 1.00 89.94 84 ARG A C 1
ATOM 668 O O . ARG A 1 84 ? 10.212 7.238 -7.347 1.00 89.94 84 ARG A O 1
ATOM 675 N N . LEU A 1 85 ? 8.408 5.930 -7.688 1.00 91.69 85 LEU A N 1
ATOM 676 C CA . LEU A 1 85 ? 8.965 4.730 -7.063 1.00 91.69 85 LEU A CA 1
ATOM 677 C C . LEU A 1 85 ? 10.215 4.229 -7.792 1.00 91.69 85 LEU A C 1
ATOM 679 O O . LEU A 1 85 ? 11.199 3.891 -7.148 1.00 91.69 85 LEU A O 1
ATOM 683 N N . GLU A 1 86 ? 10.221 4.249 -9.126 1.00 93.44 86 GLU A N 1
ATOM 684 C CA . GLU A 1 86 ? 11.402 3.904 -9.925 1.00 93.44 86 GLU A CA 1
ATOM 685 C C . GLU A 1 86 ? 12.586 4.838 -9.670 1.00 93.44 86 GLU A C 1
ATOM 687 O O . GLU A 1 86 ? 13.731 4.387 -9.633 1.00 93.44 86 GLU A O 1
ATOM 692 N N . ARG A 1 87 ? 12.335 6.146 -9.528 1.00 92.06 87 ARG A N 1
ATOM 693 C CA . ARG A 1 87 ? 13.387 7.114 -9.193 1.00 92.06 87 ARG A CA 1
ATOM 694 C C . ARG A 1 87 ? 13.953 6.848 -7.805 1.00 92.06 87 ARG A C 1
ATOM 696 O O . ARG A 1 87 ? 15.168 6.845 -7.665 1.00 92.06 87 ARG A O 1
ATOM 703 N N . GLU A 1 88 ? 13.088 6.624 -6.820 1.00 90.62 88 GLU A N 1
ATOM 704 C CA . GLU A 1 88 ? 13.495 6.340 -5.440 1.00 90.62 88 GLU A CA 1
ATOM 705 C C . GLU A 1 88 ? 14.287 5.017 -5.360 1.00 90.62 88 GLU A C 1
ATOM 707 O O . GLU A 1 88 ? 15.390 5.013 -4.824 1.00 90.62 88 GLU A O 1
ATOM 712 N N . TYR A 1 89 ? 13.818 3.942 -6.007 1.00 89.94 89 TYR A N 1
ATOM 713 C CA . TYR A 1 89 ? 14.510 2.644 -6.054 1.00 89.94 89 TYR A CA 1
ATOM 714 C C . TYR A 1 89 ? 15.908 2.714 -6.685 1.00 89.94 89 TYR A C 1
ATOM 716 O O . TYR A 1 89 ? 16.818 2.024 -6.249 1.00 89.94 89 TYR A O 1
ATOM 724 N N . LYS A 1 90 ? 16.100 3.539 -7.723 1.00 89.25 90 LYS A N 1
ATOM 725 C CA . LYS A 1 90 ? 17.408 3.702 -8.391 1.00 89.25 90 LYS A CA 1
ATOM 726 C C . LYS A 1 90 ? 18.387 4.593 -7.621 1.00 89.25 90 LYS A C 1
ATOM 728 O O . LYS A 1 90 ? 19.546 4.682 -8.020 1.00 89.25 90 LYS A O 1
ATOM 733 N N . GLN A 1 91 ? 17.910 5.318 -6.610 1.00 83.69 91 GLN A N 1
ATOM 734 C CA . GLN A 1 91 ? 18.707 6.242 -5.798 1.00 83.69 91 GLN A CA 1
ATOM 735 C C . GLN A 1 91 ? 19.102 5.658 -4.434 1.00 83.69 91 GLN A C 1
ATOM 737 O O . GLN A 1 91 ? 19.964 6.244 -3.779 1.00 83.69 91 GLN A O 1
ATOM 742 N N . GLY A 1 92 ? 18.475 4.553 -4.015 1.00 65.75 92 GLY A N 1
ATOM 743 C CA . GLY A 1 92 ? 18.845 3.757 -2.838 1.00 65.75 92 GLY A CA 1
ATOM 744 C C . GLY A 1 92 ? 19.813 2.635 -3.183 1.00 65.75 92 GLY A C 1
ATOM 745 O O . GLY A 1 92 ? 20.641 2.314 -2.304 1.00 65.75 92 GLY A O 1
#

Organism: NCBI:txid274593

pLDDT: mean 86.35, std 16.0, range [30.8, 97.12]

Sequence (92 aa):
MVTATGITNETAIERFKRFYEQYRATSNVEASFVNAKEALLLTLMEDISRLAQEDNTAAIRTITAQWDEIRFMMQGSNDALKERLEREYKQG